Protein AF-A0A920FV06-F1 (afdb_monomer_lite)

Secondary structure (DSSP, 8-state):
--HHHHHHHHHHHHHTB-HHHHHHHHHHHHTPPPPPGGG--HHHHHHHHHHHTT--TTGGGGB--

Structure (mmCIF, N/CA/C/O backbone):
data_AF-A0A920FV06-F1
#
_entry.id   AF-A0A920FV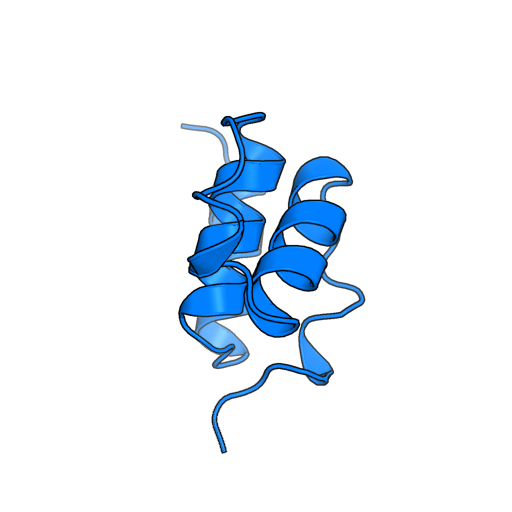06-F1
#
loop_
_atom_site.group_PDB
_atom_site.id
_atom_site.type_symbol
_atom_site.label_atom_id
_atom_site.label_alt_id
_atom_site.label_comp_id
_atom_site.label_asym_id
_atom_site.label_entity_id
_atom_site.label_seq_id
_atom_site.pdbx_PDB_ins_code
_atom_site.Cartn_x
_atom_site.Cartn_y
_atom_site.Cartn_z
_atom_site.occupancy
_atom_site.B_iso_or_equiv
_atom_site.auth_seq_id
_atom_site.auth_comp_id
_atom_site.auth_asym_id
_atom_site.auth_atom_id
_atom_site.pdbx_PDB_model_num
ATOM 1 N N . MET A 1 1 ? 7.934 12.945 -15.157 1.00 62.22 1 MET A N 1
ATOM 2 C CA . MET A 1 1 ? 6.973 12.397 -14.172 1.00 62.22 1 MET A CA 1
ATOM 3 C C . MET A 1 1 ? 6.433 11.083 -14.712 1.00 62.22 1 MET A C 1
ATOM 5 O O . MET A 1 1 ? 6.161 11.019 -15.904 1.00 62.22 1 MET A O 1
ATOM 9 N N . ASN A 1 2 ? 6.352 10.038 -13.884 1.00 87.62 2 ASN A N 1
ATOM 10 C CA . ASN A 1 2 ? 5.849 8.728 -14.301 1.00 87.62 2 ASN A CA 1
ATOM 11 C C . ASN A 1 2 ? 4.319 8.694 -14.143 1.00 87.62 2 ASN A C 1
ATOM 13 O O . ASN A 1 2 ? 3.834 8.698 -13.019 1.00 87.62 2 ASN A O 1
ATOM 17 N N . LYS A 1 3 ? 3.578 8.697 -15.259 1.00 93.19 3 LYS A N 1
ATOM 18 C CA . LYS A 1 3 ? 2.108 8.743 -15.253 1.00 93.19 3 LYS A CA 1
ATOM 19 C C . LYS A 1 3 ? 1.482 7.529 -14.552 1.00 93.19 3 LYS A C 1
ATOM 21 O O . LYS A 1 3 ? 0.553 7.717 -13.784 1.00 93.19 3 LYS A O 1
ATOM 26 N N . GLU A 1 4 ? 2.035 6.333 -14.769 1.00 94.00 4 GLU A N 1
ATOM 27 C CA . GLU A 1 4 ? 1.562 5.076 -14.164 1.00 94.00 4 GLU A CA 1
ATOM 28 C C . GLU A 1 4 ? 1.536 5.181 -12.632 1.00 94.00 4 GLU A C 1
ATOM 30 O O . GLU A 1 4 ? 0.524 4.893 -12.005 1.00 94.00 4 GLU A O 1
ATOM 35 N N . TYR A 1 5 ? 2.618 5.696 -12.041 1.00 95.81 5 TYR A N 1
ATOM 36 C CA . TYR A 1 5 ? 2.708 5.918 -10.598 1.00 95.81 5 TYR A CA 1
ATOM 37 C C . TYR A 1 5 ? 1.599 6.838 -10.073 1.00 95.81 5 TYR A C 1
ATOM 39 O O . TYR A 1 5 ? 0.931 6.504 -9.100 1.00 95.81 5 TYR A O 1
ATOM 47 N N . PHE A 1 6 ? 1.395 7.993 -10.715 1.00 96.00 6 PHE A N 1
ATOM 48 C CA . PHE A 1 6 ? 0.380 8.950 -10.269 1.00 96.00 6 PHE A CA 1
ATOM 49 C C . PHE A 1 6 ? -1.040 8.414 -10.448 1.00 96.00 6 PHE A C 1
ATOM 51 O O . PHE A 1 6 ? -1.877 8.666 -9.590 1.00 96.00 6 PHE A O 1
ATOM 58 N N . ASP A 1 7 ? -1.308 7.661 -11.518 1.00 96.88 7 ASP A N 1
ATOM 59 C CA . ASP A 1 7 ? -2.615 7.036 -11.732 1.00 96.88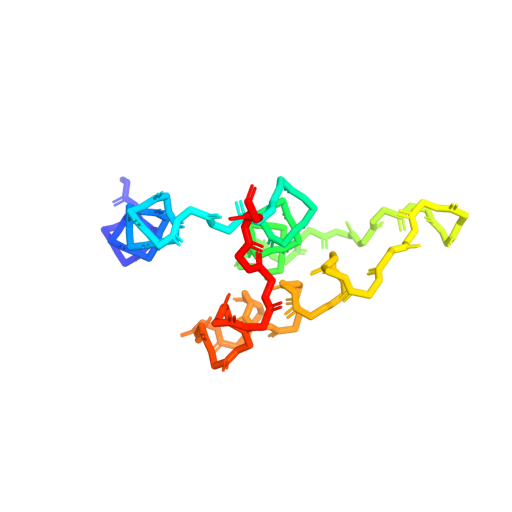 7 ASP A CA 1
ATOM 60 C C . ASP A 1 7 ? -2.942 6.053 -10.586 1.00 96.88 7 ASP A C 1
ATOM 62 O O . ASP A 1 7 ? -4.038 6.106 -10.027 1.00 96.88 7 ASP A O 1
ATOM 66 N N . PHE A 1 8 ? -1.981 5.215 -10.176 1.00 97.38 8 PHE A N 1
ATOM 67 C CA . PHE A 1 8 ? -2.161 4.300 -9.044 1.00 97.38 8 PHE A CA 1
ATOM 68 C C . PHE A 1 8 ? -2.303 5.024 -7.703 1.00 97.38 8 PHE A C 1
ATOM 70 O O . PHE A 1 8 ? -3.184 4.679 -6.920 1.00 97.38 8 PHE A O 1
ATOM 77 N N . VAL A 1 9 ? -1.466 6.030 -7.429 1.00 97.19 9 VAL A N 1
ATOM 78 C CA . VAL A 1 9 ? -1.562 6.803 -6.179 1.00 97.19 9 VAL A CA 1
ATOM 79 C C . VAL A 1 9 ? -2.924 7.489 -6.079 1.00 97.19 9 VAL A C 1
ATOM 81 O O . VAL A 1 9 ? -3.577 7.358 -5.050 1.00 97.19 9 VAL A O 1
ATOM 84 N N . ASN A 1 10 ? -3.403 8.116 -7.158 1.00 97.56 10 ASN A N 1
ATOM 85 C CA . ASN A 1 10 ? -4.734 8.723 -7.190 1.00 97.56 10 ASN A CA 1
ATOM 86 C C . ASN A 1 10 ? -5.835 7.685 -6.918 1.00 97.56 10 ASN A C 1
ATOM 88 O O . ASN A 1 10 ? -6.718 7.932 -6.104 1.00 97.56 10 ASN A O 1
ATOM 92 N N . GLN A 1 11 ? -5.761 6.501 -7.539 1.00 96.94 11 GLN A N 1
ATOM 93 C CA . GLN A 1 11 ? -6.709 5.412 -7.277 1.00 96.94 11 GLN A CA 1
ATOM 94 C C . GLN A 1 11 ? -6.713 5.004 -5.794 1.00 96.94 11 GLN A C 1
ATOM 96 O O . GLN A 1 11 ? -7.774 4.792 -5.212 1.00 96.94 11 GLN A O 1
ATOM 101 N N . LEU A 1 12 ? -5.539 4.865 -5.175 1.00 97.81 12 LEU A N 1
ATOM 102 C CA . LEU A 1 12 ? -5.416 4.477 -3.768 1.00 97.81 12 LEU A CA 1
ATOM 103 C C . LEU A 1 12 ? -5.920 5.572 -2.815 1.00 97.81 12 LEU A C 1
ATOM 105 O O . LEU A 1 12 ? -6.557 5.257 -1.808 1.00 97.81 12 LEU A O 1
ATOM 109 N N . GLU A 1 13 ? -5.684 6.845 -3.143 1.00 97.12 13 GLU A N 1
ATOM 110 C CA . GLU A 1 13 ? -6.238 7.989 -2.412 1.00 97.12 13 GLU A CA 1
ATOM 111 C C . GLU A 1 13 ? -7.772 8.010 -2.494 1.00 97.12 13 GLU A C 1
ATOM 113 O O . GLU A 1 13 ? -8.435 8.145 -1.465 1.00 97.12 13 GLU A O 1
ATOM 118 N N . GLU A 1 14 ? -8.343 7.799 -3.685 1.00 97.06 14 GLU A N 1
ATOM 119 C CA . GLU A 1 14 ? -9.795 7.710 -3.898 1.00 97.06 14 GLU A CA 1
ATOM 120 C C . GLU A 1 14 ? -10.429 6.518 -3.164 1.00 97.06 14 GLU A C 1
ATOM 122 O O . GLU A 1 14 ? -11.539 6.630 -2.641 1.00 97.06 14 GLU A O 1
ATOM 127 N N . LEU A 1 15 ? -9.723 5.383 -3.082 1.00 96.69 15 LEU A N 1
ATOM 128 C CA . LEU A 1 15 ? -10.157 4.213 -2.312 1.00 96.69 15 LEU A CA 1
ATOM 129 C C . LEU A 1 15 ? -10.101 4.437 -0.796 1.00 96.69 15 LEU A C 1
ATOM 131 O O . LEU A 1 15 ? -10.704 3.657 -0.056 1.00 96.69 15 LEU A O 1
ATOM 135 N N . GLY A 1 16 ? -9.398 5.474 -0.334 1.00 97.56 16 GLY A N 1
ATOM 136 C CA . GLY A 1 16 ? -9.276 5.802 1.082 1.00 97.56 16 GLY A CA 1
ATOM 137 C C . GLY A 1 16 ? -8.465 4.775 1.869 1.00 97.56 16 GLY A C 1
ATOM 138 O O . GLY A 1 16 ? -8.824 4.463 3.003 1.00 97.56 16 GLY A O 1
ATOM 139 N N . VAL A 1 17 ? -7.396 4.222 1.286 1.00 98.38 17 VAL A N 1
ATOM 140 C CA . VAL A 1 17 ? -6.525 3.256 1.981 1.00 98.38 17 VAL A CA 1
ATOM 141 C C . VAL A 1 17 ? -5.811 3.865 3.195 1.00 98.38 17 VAL A C 1
ATOM 143 O O . VAL A 1 17 ? -5.692 5.089 3.322 1.00 98.38 17 VAL A O 1
ATOM 146 N N . THR A 1 18 ? -5.341 3.023 4.117 1.00 98.25 18 THR A N 1
ATOM 147 C CA . THR A 1 18 ? -4.548 3.449 5.273 1.00 98.25 18 THR A CA 1
ATOM 148 C C . THR A 1 18 ? -3.231 4.089 4.839 1.00 98.25 18 THR A C 1
ATOM 150 O O . THR A 1 18 ? -2.678 3.789 3.779 1.00 98.25 18 THR A O 1
ATOM 153 N N . ASP A 1 19 ? -2.700 4.977 5.683 1.00 97.62 19 ASP A N 1
ATOM 154 C CA . ASP A 1 19 ? -1.436 5.660 5.382 1.00 97.62 19 ASP A CA 1
ATOM 155 C C . ASP A 1 19 ? -0.277 4.660 5.289 1.00 97.62 19 ASP A C 1
ATOM 157 O O . ASP A 1 19 ? 0.604 4.815 4.450 1.00 97.62 19 ASP A O 1
ATOM 161 N N . GLN A 1 20 ? -0.302 3.603 6.108 1.00 98.12 20 GLN A N 1
ATOM 162 C CA . GLN A 1 20 ? 0.715 2.551 6.081 1.00 98.12 20 GLN A CA 1
ATOM 163 C C . GLN A 1 20 ? 0.697 1.779 4.762 1.00 98.12 20 GLN A C 1
ATOM 165 O O . GLN A 1 20 ? 1.756 1.584 4.169 1.00 98.12 20 GLN A O 1
ATOM 170 N N . TYR A 1 21 ? -0.489 1.424 4.259 1.00 98.44 21 TYR A N 1
ATOM 171 C CA . TYR A 1 21 ? -0.623 0.782 2.956 1.00 98.44 21 TYR A CA 1
ATOM 172 C C . TYR A 1 21 ? -0.122 1.684 1.819 1.00 98.44 21 TYR A C 1
ATOM 174 O O . TYR A 1 21 ? 0.656 1.240 0.976 1.00 98.44 21 TYR A O 1
ATOM 182 N N . MET A 1 22 ? -0.509 2.966 1.819 1.00 98.38 22 MET A N 1
ATOM 183 C CA . MET A 1 22 ? -0.049 3.939 0.820 1.00 98.38 22 MET A CA 1
ATOM 184 C C . MET A 1 22 ? 1.479 4.089 0.831 1.00 98.38 22 MET A C 1
ATOM 186 O O . MET A 1 22 ? 2.109 4.023 -0.223 1.00 98.38 22 MET A O 1
ATOM 190 N N . ILE A 1 23 ? 2.082 4.268 2.011 1.00 98.12 23 ILE A N 1
ATOM 191 C CA . ILE A 1 23 ? 3.537 4.414 2.160 1.00 98.12 23 ILE A CA 1
ATOM 192 C C . ILE A 1 23 ? 4.249 3.151 1.672 1.00 98.12 23 ILE A C 1
ATOM 194 O O . ILE A 1 23 ? 5.174 3.252 0.867 1.00 98.12 23 ILE A O 1
ATOM 198 N N . GLY A 1 24 ? 3.784 1.972 2.100 1.00 98.38 24 GLY A N 1
ATOM 199 C CA . GLY A 1 24 ? 4.317 0.694 1.636 1.00 98.38 24 GLY A CA 1
ATOM 200 C C . GLY A 1 24 ? 4.291 0.606 0.114 1.00 98.38 24 GLY A C 1
ATOM 201 O O . GLY A 1 24 ? 5.322 0.355 -0.504 1.00 98.38 24 GLY A O 1
ATOM 202 N N . TRP A 1 25 ? 3.148 0.911 -0.505 1.00 98.56 25 TRP A N 1
ATOM 203 C CA . TRP A 1 25 ? 2.987 0.874 -1.960 1.00 98.56 25 TRP A CA 1
ATOM 204 C C . TRP A 1 25 ? 3.956 1.799 -2.695 1.00 98.56 25 TRP A C 1
ATOM 206 O O . TRP A 1 25 ? 4.609 1.389 -3.658 1.00 98.56 25 TRP A O 1
ATOM 216 N N . GLN A 1 26 ? 4.109 3.035 -2.220 1.00 98.38 26 GLN A N 1
ATOM 217 C CA . GLN A 1 26 ? 5.027 4.001 -2.819 1.00 98.38 26 GLN A CA 1
ATOM 218 C C . GLN A 1 26 ? 6.492 3.557 -2.697 1.00 98.38 26 GLN A C 1
ATOM 220 O O . GLN A 1 26 ? 7.247 3.667 -3.666 1.00 98.38 26 GLN A O 1
ATOM 225 N N . GLU A 1 27 ? 6.895 3.030 -1.538 1.00 98.31 27 GLU A N 1
ATOM 226 C CA . GLU A 1 27 ? 8.254 2.529 -1.301 1.00 98.31 27 GLU A CA 1
ATOM 227 C C . GLU A 1 27 ? 8.553 1.267 -2.118 1.00 98.31 27 GLU A C 1
ATOM 229 O O . GLU A 1 27 ? 9.612 1.178 -2.747 1.00 98.31 27 GLU A O 1
ATOM 234 N N . GLY A 1 28 ? 7.599 0.336 -2.185 1.00 98.25 28 GLY A N 1
ATOM 235 C CA . GLY A 1 28 ? 7.692 -0.876 -2.992 1.00 98.25 28 GLY A CA 1
ATOM 236 C C . GLY A 1 28 ? 7.830 -0.566 -4.482 1.00 98.25 28 GLY A C 1
ATOM 237 O O . GLY A 1 28 ? 8.687 -1.148 -5.148 1.00 98.25 28 GLY A O 1
ATOM 238 N N . TYR A 1 29 ? 7.055 0.397 -4.996 1.00 98.12 29 TYR A N 1
ATOM 239 C CA . TYR A 1 29 ? 7.136 0.850 -6.390 1.00 98.12 29 TYR A CA 1
ATOM 240 C C . TYR A 1 29 ? 8.495 1.481 -6.725 1.00 98.12 29 TYR A C 1
ATOM 242 O O . TYR A 1 29 ? 9.018 1.313 -7.828 1.00 98.12 29 TYR A O 1
ATOM 250 N N . GLN A 1 30 ? 9.074 2.228 -5.781 1.00 96.88 30 GLN A N 1
ATOM 251 C CA . GLN A 1 30 ? 10.374 2.887 -5.944 1.00 96.88 30 GLN A CA 1
ATOM 252 C C . GLN A 1 30 ? 11.563 1.934 -5.734 1.00 96.88 30 GLN A C 1
ATOM 254 O O . GLN A 1 30 ? 12.692 2.298 -6.065 1.00 96.88 30 GLN A O 1
ATOM 259 N N . GLY A 1 31 ? 11.325 0.725 -5.212 1.00 97.19 31 GLY A N 1
ATOM 260 C CA . GLY A 1 31 ? 12.384 -0.204 -4.818 1.00 97.19 31 GLY A CA 1
ATOM 261 C C . GLY A 1 31 ? 13.193 0.301 -3.620 1.00 97.19 31 GLY A C 1
ATOM 262 O O . GLY A 1 31 ? 14.378 -0.014 -3.495 1.00 97.19 31 GLY A O 1
ATOM 263 N N . SER A 1 32 ? 12.576 1.118 -2.765 1.00 97.00 32 SER A N 1
ATOM 264 C CA . SER A 1 32 ? 13.199 1.637 -1.549 1.00 97.00 32 SER A CA 1
ATOM 265 C C . SER A 1 32 ? 13.415 0.508 -0.535 1.00 97.00 32 SER A C 1
ATOM 267 O O . SER A 1 32 ? 12.618 -0.434 -0.493 1.00 97.00 32 SER A O 1
ATOM 269 N N . PRO A 1 33 ? 14.460 0.570 0.310 1.00 97.12 33 PRO A N 1
ATOM 270 C CA . PRO A 1 33 ? 14.574 -0.332 1.450 1.00 97.12 33 PRO A CA 1
ATOM 271 C C . PRO A 1 33 ? 13.320 -0.248 2.322 1.00 97.12 33 PRO A C 1
ATOM 273 O O . PRO A 1 33 ? 12.782 0.842 2.511 1.00 97.12 33 PRO A O 1
ATOM 276 N N . LYS A 1 34 ? 12.881 -1.388 2.862 1.00 96.62 34 LYS A N 1
ATOM 277 C CA . LYS A 1 34 ? 11.774 -1.404 3.818 1.00 96.62 34 LYS A CA 1
ATOM 278 C C . LYS A 1 34 ? 12.120 -0.592 5.072 1.00 96.62 34 LYS A C 1
ATOM 280 O O . LYS A 1 34 ? 13.292 -0.497 5.448 1.00 96.62 34 LYS A O 1
ATOM 285 N N . VAL A 1 35 ? 11.093 -0.068 5.743 1.00 95.69 35 VAL A N 1
ATOM 286 C CA . VAL A 1 35 ? 11.229 0.499 7.094 1.00 95.69 35 VAL A CA 1
ATOM 287 C C . VAL A 1 35 ? 11.742 -0.549 8.089 1.00 95.69 35 VAL A C 1
ATOM 289 O O . VAL A 1 35 ? 11.740 -1.752 7.821 1.00 95.69 35 VAL A O 1
ATOM 292 N N . GLU A 1 36 ? 12.191 -0.092 9.255 1.00 95.62 36 GLU A N 1
ATOM 293 C CA . GLU A 1 36 ? 12.716 -0.956 10.309 1.00 95.62 36 GLU A CA 1
ATOM 294 C C . GLU A 1 36 ? 11.693 -2.023 10.733 1.00 95.62 36 GLU A C 1
ATOM 296 O O . GLU A 1 36 ? 10.506 -1.727 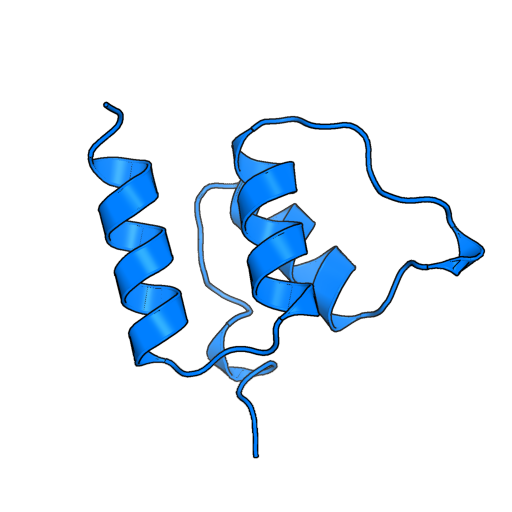10.849 1.00 95.62 36 GLU A O 1
ATOM 301 N N . GLU A 1 37 ? 12.151 -3.241 11.053 1.00 93.88 37 GLU A N 1
ATOM 302 C CA . GLU A 1 37 ? 11.281 -4.379 11.413 1.00 93.88 37 GLU A CA 1
ATOM 303 C C . GLU A 1 37 ? 10.257 -4.046 12.512 1.00 93.88 37 GLU A C 1
ATOM 305 O O . GLU A 1 37 ? 9.125 -4.512 12.477 1.00 93.88 37 GLU A O 1
ATOM 310 N N . GLN A 1 38 ? 10.623 -3.181 13.465 1.00 96.06 38 GLN A N 1
ATOM 311 C CA . GLN A 1 38 ? 9.748 -2.747 14.563 1.00 96.06 38 GLN A CA 1
ATOM 312 C C . GLN A 1 38 ? 8.595 -1.830 14.128 1.00 96.06 38 GLN A C 1
ATOM 314 O O . GLN A 1 38 ? 7.674 -1.592 14.907 1.00 96.06 38 GLN A O 1
ATOM 319 N N . ARG A 1 39 ? 8.672 -1.268 12.921 1.00 94.69 39 ARG A N 1
ATOM 320 C CA . ARG A 1 39 ? 7.670 -0.375 12.329 1.00 94.69 39 ARG A CA 1
ATOM 321 C C . ARG A 1 39 ? 6.846 -1.061 11.243 1.00 94.69 39 ARG A C 1
ATOM 323 O O . ARG A 1 39 ? 5.909 -0.440 10.745 1.00 94.69 39 ARG A O 1
ATOM 330 N N . LEU A 1 40 ? 7.180 -2.301 10.877 1.00 96.44 40 LEU A N 1
ATOM 331 C CA . LEU A 1 40 ? 6.391 -3.073 9.925 1.00 96.44 40 LEU A CA 1
ATOM 332 C C . LEU A 1 40 ? 4.989 -3.312 10.488 1.00 96.44 40 LEU A C 1
ATOM 334 O O . LEU A 1 40 ? 4.801 -3.639 11.659 1.00 96.44 40 LEU A O 1
ATOM 338 N N . THR A 1 41 ? 4.004 -3.122 9.623 1.00 97.69 41 THR A N 1
ATOM 339 C CA . THR A 1 41 ? 2.593 -3.410 9.878 1.00 97.69 41 THR A CA 1
ATOM 340 C C . THR A 1 41 ? 2.061 -4.218 8.706 1.00 97.69 41 THR A C 1
ATOM 342 O O . THR A 1 41 ? 2.581 -4.084 7.597 1.00 97.69 41 THR A O 1
ATOM 345 N N . ASP A 1 42 ? 1.017 -5.015 8.928 1.00 97.88 42 ASP A N 1
ATOM 346 C CA . ASP A 1 42 ? 0.391 -5.817 7.869 1.00 97.88 42 ASP A CA 1
ATOM 347 C C . ASP A 1 42 ? -0.006 -4.953 6.657 1.00 97.88 42 ASP A C 1
ATOM 349 O O . ASP A 1 42 ? 0.226 -5.337 5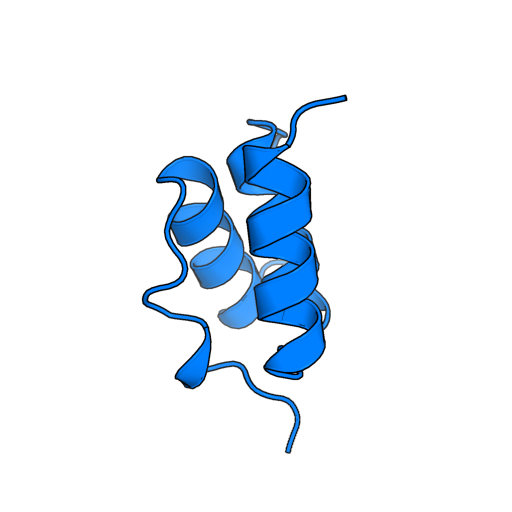.512 1.00 97.88 42 ASP A O 1
ATOM 353 N N . ASP A 1 43 ? -0.551 -3.760 6.915 1.00 98.06 43 ASP A N 1
ATOM 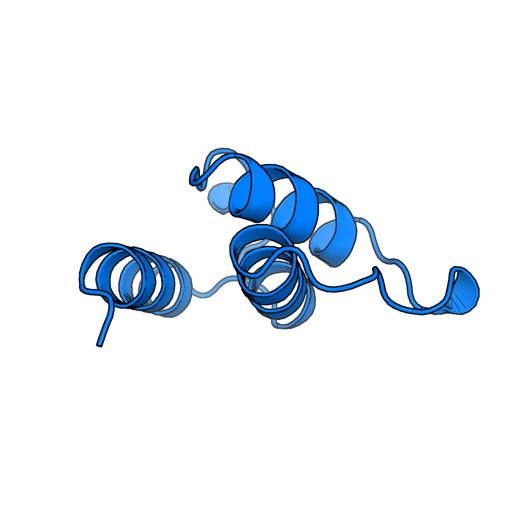354 C CA . ASP A 1 43 ? -0.904 -2.751 5.915 1.00 98.06 43 ASP A CA 1
ATOM 355 C C . ASP A 1 43 ? 0.304 -2.335 5.073 1.00 98.06 43 ASP A C 1
ATOM 357 O O . ASP A 1 43 ? 0.244 -2.343 3.843 1.00 98.06 43 ASP A O 1
ATOM 361 N N . TYR A 1 44 ? 1.408 -1.981 5.738 1.00 98.44 44 TYR A N 1
ATOM 362 C CA . TYR A 1 44 ? 2.640 -1.561 5.076 1.00 98.44 44 TYR A CA 1
ATOM 363 C C . TYR A 1 44 ? 3.231 -2.685 4.230 1.00 98.44 44 TYR A C 1
ATOM 365 O O . TYR A 1 44 ? 3.622 -2.452 3.088 1.00 98.44 44 TYR A O 1
ATOM 373 N N . GLU A 1 45 ? 3.301 -3.904 4.769 1.00 98.38 45 GLU A N 1
ATOM 374 C CA . GLU A 1 45 ? 3.895 -5.031 4.054 1.00 98.38 45 GLU A CA 1
ATOM 375 C C . GLU A 1 45 ? 3.093 -5.404 2.811 1.00 98.38 45 GLU A C 1
ATOM 377 O O . GLU A 1 45 ? 3.687 -5.603 1.748 1.00 98.38 45 GLU A O 1
ATOM 382 N N . ALA A 1 46 ? 1.763 -5.421 2.921 1.00 98.44 46 ALA A N 1
ATOM 383 C CA . ALA A 1 46 ? 0.889 -5.654 1.781 1.00 98.44 46 ALA A CA 1
ATOM 384 C C . ALA A 1 46 ? 1.009 -4.539 0.736 1.00 98.44 46 ALA A C 1
ATOM 386 O O . ALA A 1 46 ? 1.117 -4.824 -0.454 1.00 98.44 46 ALA A O 1
ATOM 387 N N . GLY A 1 47 ? 1.059 -3.277 1.178 1.00 98.44 47 GLY A N 1
ATOM 388 C CA . GLY A 1 47 ? 1.320 -2.144 0.297 1.00 98.44 47 GLY A CA 1
ATOM 389 C C . GLY A 1 47 ? 2.643 -2.314 -0.447 1.00 98.44 47 GLY A C 1
ATOM 390 O O . GLY A 1 47 ? 2.677 -2.202 -1.667 1.00 98.44 47 GLY A O 1
ATOM 391 N N . TYR A 1 48 ? 3.722 -2.641 0.266 1.00 98.62 48 TYR A N 1
ATOM 392 C CA . TYR A 1 48 ? 5.055 -2.819 -0.312 1.00 98.62 48 TYR A CA 1
ATOM 393 C C . TYR A 1 48 ? 5.093 -3.924 -1.368 1.00 98.62 48 TYR A C 1
ATOM 395 O O . TYR A 1 48 ? 5.635 -3.712 -2.453 1.00 98.62 48 TYR A O 1
ATOM 403 N N . GLU A 1 49 ? 4.499 -5.084 -1.084 1.00 98.62 49 GLU A N 1
ATOM 404 C CA . GLU A 1 49 ? 4.415 -6.183 -2.047 1.00 98.62 49 GLU A CA 1
ATOM 405 C C . GLU A 1 49 ? 3.632 -5.781 -3.306 1.00 98.62 49 GLU A C 1
ATOM 407 O O . GLU A 1 49 ? 4.112 -5.975 -4.427 1.00 98.62 49 GLU A O 1
ATOM 412 N N . ASP A 1 50 ? 2.465 -5.164 -3.136 1.00 98.50 50 ASP A N 1
ATOM 413 C CA . ASP A 1 50 ? 1.637 -4.687 -4.242 1.00 98.50 50 ASP A CA 1
ATOM 414 C C . ASP A 1 50 ? 2.363 -3.618 -5.075 1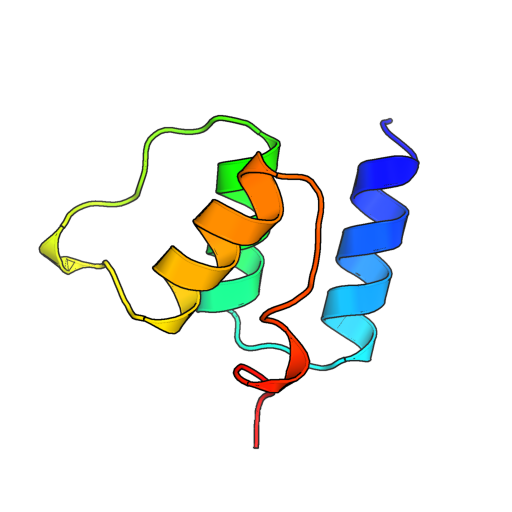.00 98.50 50 ASP A C 1
ATOM 416 O O . ASP A 1 50 ? 2.378 -3.687 -6.307 1.00 98.50 50 ASP A O 1
ATOM 420 N N . GLY A 1 51 ? 3.041 -2.673 -4.419 1.00 98.31 51 GLY A N 1
ATOM 421 C CA . GLY A 1 51 ? 3.818 -1.610 -5.053 1.00 98.31 51 GLY A CA 1
ATOM 422 C C . GLY A 1 51 ? 4.991 -2.141 -5.871 1.00 98.31 51 GLY A C 1
ATOM 423 O O . GLY A 1 51 ? 5.155 -1.765 -7.034 1.00 98.31 51 GLY A O 1
ATOM 424 N N . SER A 1 52 ? 5.767 -3.078 -5.314 1.00 98.19 52 SER A N 1
ATOM 425 C CA . SER A 1 52 ? 6.870 -3.741 -6.027 1.00 98.19 52 SER A CA 1
ATOM 426 C C . SER A 1 52 ? 6.399 -4.526 -7.251 1.00 98.19 52 SER A C 1
ATOM 428 O O . SER A 1 52 ? 7.134 -4.638 -8.234 1.00 98.19 52 SER A O 1
ATOM 430 N N . ASN A 1 53 ? 5.164 -5.028 -7.220 1.00 98.06 53 ASN A N 1
ATOM 431 C CA . ASN A 1 53 ? 4.539 -5.733 -8.336 1.00 98.06 53 ASN A CA 1
ATOM 432 C C . ASN A 1 53 ? 3.691 -4.831 -9.251 1.00 98.06 53 ASN A C 1
ATOM 434 O O . ASN A 1 53 ? 3.174 -5.323 -10.256 1.00 98.06 53 ASN A O 1
ATOM 438 N N . LYS A 1 54 ? 3.564 -3.534 -8.935 1.00 96.88 54 LYS A N 1
ATOM 439 C CA . LYS A 1 54 ? 2.716 -2.550 -9.631 1.00 96.88 54 LYS A CA 1
ATOM 440 C C . LYS A 1 54 ? 1.242 -2.967 -9.730 1.00 96.88 54 LYS A C 1
ATOM 442 O O . LYS A 1 54 ? 0.630 -2.894 -10.797 1.00 96.88 54 LYS A O 1
ATOM 447 N N . LYS A 1 55 ? 0.681 -3.435 -8.619 1.00 97.25 55 LYS A N 1
ATOM 448 C CA . LYS A 1 55 ? -0.724 -3.850 -8.482 1.00 97.25 55 LYS A CA 1
ATOM 449 C C . LYS A 1 55 ? -1.357 -3.199 -7.260 1.00 97.25 55 LYS A C 1
ATOM 451 O O . LYS A 1 55 ? -0.672 -2.514 -6.516 1.00 97.25 55 LYS A O 1
ATOM 456 N N . THR A 1 56 ? -2.655 -3.389 -7.067 1.00 97.12 56 THR A N 1
ATOM 457 C CA . THR A 1 56 ? -3.407 -2.875 -5.909 1.00 97.12 56 THR A CA 1
ATOM 458 C C . THR A 1 56 ? -4.386 -3.925 -5.371 1.00 97.12 56 THR A C 1
ATOM 460 O O . THR A 1 56 ? -5.442 -3.587 -4.838 1.00 97.12 56 THR A O 1
ATOM 463 N N . ASP A 1 57 ? -4.039 -5.204 -5.532 1.00 97.56 57 ASP A N 1
ATOM 464 C CA . ASP A 1 57 ? -4.881 -6.370 -5.239 1.00 97.56 57 ASP A CA 1
ATOM 465 C C . ASP A 1 57 ? -5.316 -6.416 -3.760 1.00 97.56 57 ASP A C 1
ATOM 467 O O . ASP A 1 57 ? -6.406 -6.890 -3.437 1.00 97.56 57 ASP A O 1
ATOM 471 N N . SER A 1 58 ? -4.485 -5.887 -2.861 1.00 97.38 58 SER A N 1
ATOM 472 C CA . SER A 1 58 ? -4.715 -5.868 -1.417 1.00 97.38 58 SER A CA 1
ATOM 473 C C . SER A 1 58 ? -5.438 -4.607 -0.922 1.00 97.38 58 SER A C 1
ATOM 475 O O . SER A 1 58 ? -5.874 -4.570 0.231 1.00 97.38 58 SER A O 1
ATOM 477 N N . ALA A 1 59 ? -5.607 -3.581 -1.765 1.00 97.00 59 ALA A N 1
ATOM 478 C CA . ALA A 1 59 ? -6.058 -2.246 -1.355 1.00 97.00 59 ALA A CA 1
ATOM 479 C C . ALA A 1 59 ? -7.430 -2.244 -0.664 1.00 97.00 59 ALA A C 1
ATOM 481 O O . ALA A 1 59 ? -7.634 -1.521 0.311 1.00 97.00 59 ALA A O 1
ATOM 482 N N . ASP A 1 60 ? -8.366 -3.083 -1.121 1.00 97.12 60 ASP A N 1
ATOM 483 C CA . ASP A 1 60 ? -9.711 -3.175 -0.539 1.00 97.12 60 ASP A CA 1
ATOM 484 C C . ASP A 1 60 ? -9.708 -3.606 0.935 1.00 97.12 60 ASP A C 1
ATOM 486 O O . ASP A 1 60 ? -10.588 -3.195 1.694 1.00 97.12 60 ASP A O 1
ATOM 490 N N . LYS A 1 61 ? -8.716 -4.400 1.357 1.00 97.25 61 LYS A N 1
ATOM 491 C CA . LYS A 1 61 ? -8.582 -4.880 2.740 1.00 97.25 61 LYS A CA 1
ATOM 492 C C . LYS A 1 61 ? -8.124 -3.778 3.697 1.00 97.25 61 LYS A C 1
ATOM 494 O O . LYS A 1 61 ? -8.459 -3.824 4.877 1.00 97.25 61 LYS A O 1
ATOM 499 N N . PHE A 1 62 ? -7.373 -2.803 3.192 1.00 97.06 62 PHE A N 1
ATOM 500 C CA . PHE A 1 62 ? -6.711 -1.771 3.989 1.00 97.06 62 PHE A CA 1
ATOM 501 C C . PHE A 1 62 ? -7.342 -0.394 3.780 1.00 97.06 62 PHE A C 1
ATOM 503 O O . PHE A 1 62 ? -6.650 0.618 3.777 1.00 97.06 62 PHE A O 1
ATOM 510 N N . LYS A 1 63 ? -8.663 -0.334 3.593 1.00 97.06 63 LYS A N 1
ATOM 511 C CA . LYS A 1 63 ? -9.418 0.925 3.595 1.00 97.06 63 LYS A CA 1
ATOM 512 C C . LYS A 1 63 ? -9.567 1.471 5.015 1.00 97.06 63 LYS A C 1
ATOM 514 O O . LYS A 1 63 ? -9.764 0.712 5.962 1.00 97.06 63 LYS A O 1
ATOM 519 N N . LYS A 1 64 ? -9.493 2.794 5.163 1.00 92.56 64 LYS A N 1
ATOM 520 C CA . LYS A 1 64 ? -9.826 3.496 6.408 1.00 92.56 64 LYS A CA 1
ATOM 521 C C . LYS A 1 64 ? -11.328 3.318 6.674 1.00 92.56 64 LYS A C 1
ATOM 523 O O . LYS A 1 64 ? -12.138 3.596 5.792 1.00 92.56 64 LYS A O 1
ATOM 528 N N . ASN A 1 65 ? -11.669 2.818 7.863 1.00 74.06 65 ASN A N 1
ATOM 529 C CA . ASN A 1 65 ? -13.056 2.700 8.336 1.00 74.06 65 ASN A CA 1
ATOM 530 C C . ASN A 1 65 ? -13.678 4.065 8.638 1.00 74.06 65 ASN A C 1
ATOM 532 O O . ASN A 1 65 ? -12.932 4.952 9.116 1.00 74.06 65 ASN A O 1
#

Radius of gyration: 10.78 Å; chains: 1; bounding box: 28×19×30 Å

Foldseek 3Di:
DDPLVVVVLVVLVVQQFDPLLSQLLVCLLVVHDDDDPVPDDPSSPNSNVCNVVSHCVCSNVGHDD

pLDDT: mean 96.18, std 5.39, range [62.22, 98.62]

Sequence (65 aa):
MNKEYFDFVNQLEELGVTDQYMIGWQEGYQGSPKVEEQRLTDDYEAGYEDGSNKKTDSADKFKKN